Protein AF-A0A8C8UDB6-F1 (afdb_monomer_lite)

Foldseek 3Di:
DDDDDDDDDPPDDDDDDDLPDPPDDPVRNDDPPDDPPDPPPDDPPDDDPDDDPVNVVVVVVVVVVVVVVVVVPDD

Structure (mmCIF, N/CA/C/O backbone):
data_AF-A0A8C8UDB6-F1
#
_entry.id   AF-A0A8C8UDB6-F1
#
loop_
_atom_site.group_PDB
_atom_site.id
_atom_site.type_symbol
_atom_site.label_atom_id
_atom_site.label_alt_id
_atom_site.label_comp_id
_atom_site.label_asym_id
_atom_site.label_entity_id
_atom_site.label_seq_id
_atom_site.pdbx_PDB_ins_code
_atom_site.Cartn_x
_atom_site.Cartn_y
_atom_site.Cartn_z
_atom_site.occupancy
_atom_site.B_iso_or_equiv
_atom_site.auth_seq_id
_atom_site.auth_comp_id
_atom_site.auth_asym_id
_atom_site.auth_atom_id
_atom_site.pdbx_PDB_model_num
ATOM 1 N N . MET A 1 1 ? -30.389 -7.505 41.898 1.00 71.56 1 MET A N 1
ATOM 2 C CA . MET A 1 1 ? -28.990 -7.459 41.411 1.00 71.56 1 MET A CA 1
ATOM 3 C C . MET A 1 1 ? -28.989 -7.062 39.936 1.00 71.56 1 MET A C 1
ATOM 5 O O . MET A 1 1 ? -29.414 -7.854 39.105 1.00 71.56 1 MET A O 1
ATOM 9 N N . GLY A 1 2 ? -28.650 -5.811 39.603 1.00 83.69 2 GLY A N 1
ATOM 10 C CA . GLY A 1 2 ? -28.717 -5.303 38.223 1.00 83.69 2 GLY A CA 1
ATOM 11 C C . GLY A 1 2 ? -27.611 -5.877 37.327 1.00 83.69 2 GLY A C 1
ATOM 12 O O . GLY A 1 2 ? -26.483 -6.054 37.778 1.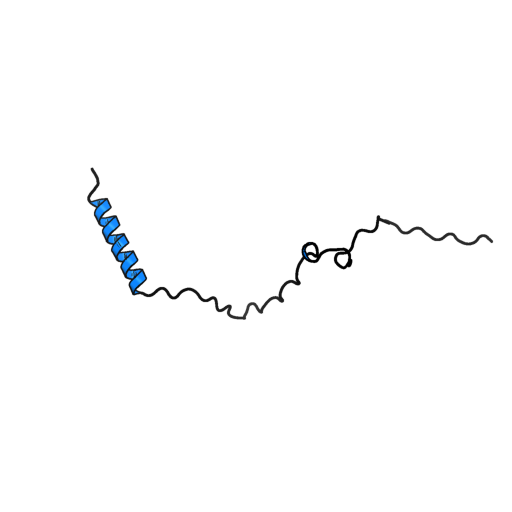00 83.69 2 GLY A O 1
ATOM 13 N N . LYS A 1 3 ? -27.925 -6.171 36.058 1.00 85.38 3 LYS A N 1
ATOM 14 C CA . LYS A 1 3 ? -26.957 -6.707 35.083 1.00 85.38 3 LYS A CA 1
ATOM 15 C C . LYS A 1 3 ? -25.836 -5.695 34.810 1.00 85.38 3 LYS A C 1
ATOM 17 O O . LYS A 1 3 ? -26.099 -4.513 34.585 1.00 85.38 3 LYS A O 1
ATOM 22 N N . GLN A 1 4 ? -24.593 -6.172 34.776 1.00 88.56 4 GLN A N 1
ATOM 23 C CA . GLN A 1 4 ? -23.419 -5.344 34.502 1.00 88.56 4 GLN A CA 1
ATOM 24 C C . GLN A 1 4 ? -23.447 -4.793 33.066 1.00 88.56 4 GLN A C 1
ATOM 26 O O . GLN A 1 4 ? -23.683 -5.524 32.101 1.00 88.56 4 GLN A O 1
ATOM 31 N N . LYS A 1 5 ? -23.204 -3.485 32.917 1.00 90.00 5 LYS A N 1
ATOM 32 C CA . LYS A 1 5 ? -23.134 -2.816 31.609 1.00 90.00 5 LYS A CA 1
ATOM 33 C C . LYS A 1 5 ? -21.840 -3.199 30.886 1.00 90.00 5 LYS A C 1
ATOM 35 O O . LYS A 1 5 ? -20.788 -3.327 31.507 1.00 90.00 5 LYS A O 1
ATOM 40 N N . LYS A 1 6 ? -21.911 -3.340 29.559 1.00 91.50 6 LYS A N 1
ATOM 41 C CA . LYS A 1 6 ? -20.727 -3.586 28.723 1.00 91.50 6 LYS A CA 1
ATOM 42 C C . LYS A 1 6 ? -19.845 -2.337 28.688 1.00 91.50 6 LYS A C 1
ATOM 44 O O . LYS A 1 6 ? -20.345 -1.226 28.511 1.00 91.50 6 LYS A O 1
ATOM 49 N N . THR A 1 7 ? -18.539 -2.531 28.825 1.00 93.31 7 THR A N 1
ATOM 50 C CA . THR A 1 7 ? -17.547 -1.463 28.693 1.00 93.31 7 THR A CA 1
ATOM 51 C C . THR A 1 7 ? -17.440 -1.019 27.232 1.00 93.31 7 THR A C 1
ATOM 53 O O . THR A 1 7 ? -17.517 -1.827 26.302 1.00 93.31 7 THR A O 1
ATOM 56 N N . ARG A 1 8 ? -17.308 0.293 27.008 1.00 92.69 8 ARG A N 1
ATOM 57 C CA . ARG A 1 8 ? -17.076 0.854 25.668 1.00 92.69 8 ARG A CA 1
ATOM 58 C C . ARG A 1 8 ? -15.605 0.671 25.293 1.00 92.69 8 ARG A C 1
ATOM 60 O O . ARG A 1 8 ? -14.735 0.746 26.154 1.00 92.69 8 ARG A O 1
ATOM 67 N N . LYS A 1 9 ? -15.328 0.445 24.006 1.00 94.00 9 LYS A N 1
ATOM 68 C CA . LYS A 1 9 ? -13.953 0.391 23.488 1.00 94.00 9 LYS A CA 1
ATOM 69 C C . LYS A 1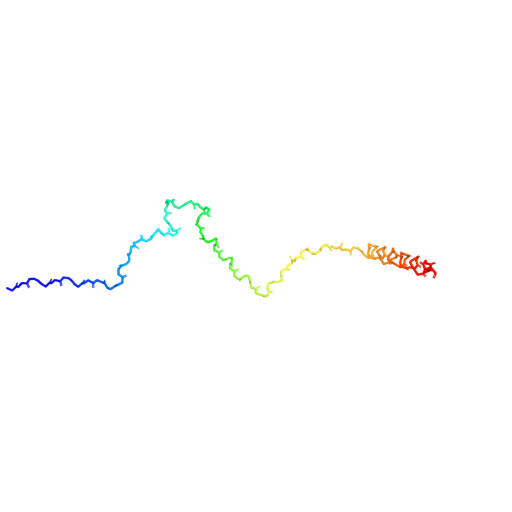 9 ? -13.418 1.810 23.277 1.00 94.00 9 LYS A C 1
ATOM 71 O O . LYS A 1 9 ? -14.141 2.666 22.765 1.00 94.00 9 LYS A O 1
ATOM 76 N N . TYR A 1 10 ? -12.161 2.036 23.646 1.00 93.50 10 TYR A N 1
ATOM 77 C CA . TYR A 1 10 ? -11.457 3.289 23.375 1.00 93.50 10 TYR A CA 1
ATOM 78 C C . TYR A 1 10 ? -11.136 3.437 21.880 1.00 93.50 10 TYR A C 1
ATOM 80 O O . TYR A 1 10 ? -11.017 2.438 21.171 1.00 93.50 10 TYR A O 1
ATOM 88 N N . ALA A 1 11 ? -11.021 4.687 21.417 1.00 91.75 11 ALA A N 1
ATOM 89 C CA . ALA A 1 11 ? -10.650 5.051 20.043 1.00 91.75 11 ALA A CA 1
ATOM 90 C C . ALA A 1 11 ? -11.493 4.369 18.942 1.00 91.75 11 ALA A C 1
ATOM 92 O O . ALA A 1 11 ? -10.980 3.900 17.926 1.00 91.75 11 ALA A O 1
ATOM 93 N N . THR A 1 12 ? -12.813 4.307 19.126 1.00 93.31 12 THR A N 1
ATOM 94 C CA . THR A 1 12 ? -13.712 3.827 18.070 1.00 93.31 12 THR A CA 1
ATOM 95 C C . THR A 1 12 ? -13.865 4.900 16.990 1.00 93.31 12 THR A C 1
ATOM 97 O O . THR A 1 12 ? -14.484 5.936 17.205 1.00 93.31 12 THR A O 1
ATOM 100 N N . MET A 1 13 ? -13.271 4.660 15.821 1.00 95.50 13 MET A N 1
ATOM 101 C CA . MET A 1 13 ? -13.349 5.554 14.661 1.00 95.50 13 MET A CA 1
ATOM 102 C C . MET A 1 13 ? -14.371 5.055 13.632 1.00 95.50 13 MET A C 1
ATOM 104 O O . MET A 1 13 ? -14.758 3.882 13.626 1.00 95.50 13 MET A O 1
ATOM 108 N N . LYS A 1 14 ? -14.786 5.941 12.718 1.00 95.12 14 LYS A N 1
ATOM 109 C CA . LYS A 1 14 ? -15.603 5.569 11.555 1.00 95.12 14 LYS A CA 1
ATOM 110 C C . LYS A 1 14 ? -14.843 4.552 10.696 1.00 95.12 14 LYS A C 1
ATOM 112 O O . LYS A 1 14 ? -13.648 4.705 10.453 1.00 95.12 14 LYS A O 1
ATOM 117 N N . ARG A 1 15 ? -15.532 3.507 10.227 1.00 93.19 15 ARG A N 1
ATOM 118 C CA . ARG A 1 15 ? -14.921 2.510 9.336 1.00 93.19 15 ARG A CA 1
ATOM 119 C C . ARG A 1 15 ? -14.599 3.145 7.983 1.00 93.19 15 ARG A C 1
ATOM 121 O O . ARG A 1 15 ? -15.478 3.738 7.362 1.00 93.19 15 ARG A O 1
ATOM 128 N N . MET A 1 16 ? -13.355 2.982 7.543 1.00 91.38 16 MET A N 1
ATOM 129 C CA . MET A 1 16 ? -12.884 3.377 6.214 1.00 91.38 16 MET A CA 1
ATOM 130 C C . MET A 1 16 ? -13.000 2.206 5.234 1.00 91.38 16 MET A C 1
ATOM 132 O O . MET A 1 16 ? -13.041 1.045 5.646 1.00 91.38 16 MET A O 1
ATOM 136 N N . LEU A 1 17 ? -13.044 2.511 3.936 1.00 90.19 17 LEU A N 1
ATOM 137 C CA . LEU A 1 17 ? -13.026 1.497 2.883 1.00 90.19 17 LEU A CA 1
ATOM 138 C C . LEU A 1 17 ? -11.670 0.777 2.868 1.00 90.19 17 LEU A C 1
ATOM 140 O O . LEU A 1 17 ? -10.624 1.419 2.962 1.00 90.19 17 LEU A O 1
ATOM 144 N N . SER A 1 18 ? -11.678 -0.551 2.753 1.00 87.19 18 SER A N 1
ATOM 145 C CA . SER A 1 18 ? -10.440 -1.336 2.685 1.00 87.19 18 SER A CA 1
ATOM 146 C C . SER A 1 18 ? -9.898 -1.408 1.253 1.00 87.19 18 SER A C 1
ATOM 148 O O . SER A 1 18 ? -10.664 -1.375 0.296 1.00 87.19 18 SER A O 1
ATOM 150 N N . LEU A 1 19 ? -8.587 -1.610 1.091 1.00 84.19 19 LEU A N 1
ATOM 151 C CA . LEU A 1 19 ? -7.964 -1.819 -0.229 1.00 84.19 19 LEU A CA 1
ATOM 152 C C . LEU A 1 19 ? -8.396 -3.127 -0.920 1.00 84.19 19 LEU A C 1
ATOM 154 O O . LEU A 1 19 ? -8.115 -3.323 -2.098 1.00 84.19 19 LEU A O 1
ATOM 158 N N . ARG A 1 20 ? -9.046 -4.036 -0.181 1.00 83.88 20 ARG A N 1
ATOM 159 C CA . ARG A 1 20 ? -9.584 -5.310 -0.685 1.00 83.88 20 ARG A CA 1
ATOM 160 C C . ARG A 1 20 ? -11.076 -5.240 -0.992 1.00 83.88 20 ARG A C 1
ATOM 162 O O . ARG A 1 20 ? -11.652 -6.251 -1.373 1.00 83.88 20 ARG A O 1
ATOM 169 N N . ASP A 1 21 ? -11.706 -4.091 -0.758 1.00 90.19 21 ASP A N 1
ATOM 170 C CA . ASP A 1 21 ? -13.132 -3.935 -0.998 1.00 90.19 21 ASP A CA 1
ATOM 171 C C . ASP A 1 21 ? -13.421 -4.100 -2.493 1.00 90.19 21 ASP A C 1
ATOM 173 O O . ASP A 1 21 ? -12.753 -3.505 -3.340 1.00 90.19 21 ASP A O 1
ATOM 177 N N . GLU A 1 22 ? -14.408 -4.928 -2.818 1.00 89.25 22 GLU A N 1
ATOM 178 C CA . GLU A 1 22 ? -14.770 -5.255 -4.196 1.00 89.25 22 GLU A CA 1
ATOM 179 C C . GLU A 1 22 ? -15.220 -4.021 -4.986 1.00 89.25 22 GLU A C 1
ATOM 181 O O . GLU A 1 22 ? -14.962 -3.920 -6.185 1.00 89.25 22 GLU A O 1
ATOM 186 N N . ARG A 1 23 ? -15.791 -3.026 -4.297 1.00 90.56 23 ARG A N 1
ATOM 187 C CA . ARG A 1 23 ? -16.227 -1.754 -4.892 1.00 90.56 23 ARG A CA 1
ATOM 188 C C . ARG A 1 23 ? -15.061 -0.894 -5.386 1.00 90.56 23 ARG A C 1
ATOM 190 O O . ARG A 1 23 ? -15.280 0.048 -6.148 1.00 90.56 23 ARG A O 1
ATOM 197 N N . LEU A 1 24 ? -13.834 -1.180 -4.946 1.00 89.06 24 LEU A N 1
ATOM 198 C CA . LEU A 1 24 ? -12.638 -0.466 -5.374 1.00 89.06 24 LEU A CA 1
ATOM 199 C C . LEU A 1 24 ? -12.179 -0.980 -6.745 1.00 89.06 24 LEU A C 1
ATOM 201 O O . LEU A 1 24 ? -11.866 -2.167 -6.906 1.00 89.06 24 LEU A O 1
ATOM 205 N N . LYS A 1 25 ? -12.093 -0.072 -7.724 1.00 86.94 25 LYS A N 1
ATOM 206 C CA . LYS A 1 25 ? -11.586 -0.378 -9.069 1.00 86.94 25 LYS A CA 1
ATOM 207 C C . LYS A 1 25 ? -10.107 -0.738 -9.005 1.00 86.94 25 LYS A C 1
ATOM 209 O O . LYS A 1 25 ? -9.369 -0.216 -8.178 1.00 86.94 25 LYS A O 1
ATOM 214 N N . GLU A 1 26 ? -9.657 -1.588 -9.920 1.00 80.81 26 GLU A N 1
ATOM 215 C CA . GLU A 1 26 ? -8.289 -2.120 -9.913 1.00 80.81 26 GLU A CA 1
ATOM 216 C C . GLU A 1 26 ? -7.2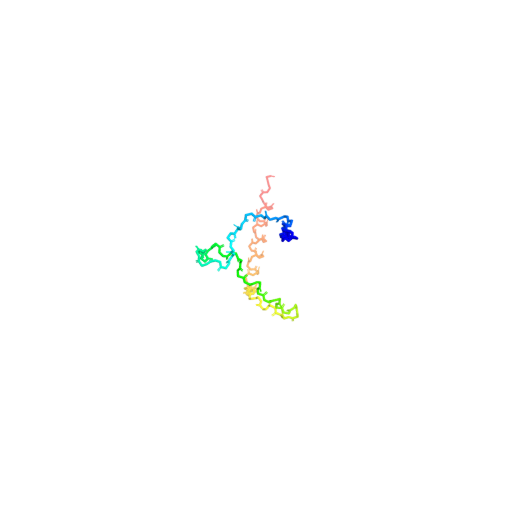03 -1.037 -9.986 1.00 80.81 26 GLU A C 1
ATOM 218 O O . GLU A 1 26 ? -6.195 -1.118 -9.294 1.00 80.81 26 GLU A O 1
ATOM 223 N N . LYS A 1 27 ? -7.463 0.045 -10.722 1.00 81.44 27 LYS A N 1
ATOM 224 C CA . LYS A 1 27 ? -6.603 1.238 -10.787 1.00 81.44 27 LYS A CA 1
ATOM 225 C C . LYS A 1 27 ? -6.404 1.960 -9.445 1.00 81.44 27 LYS A C 1
ATOM 227 O O . LYS A 1 27 ? -5.361 2.569 -9.235 1.00 81.44 27 LYS A O 1
ATOM 232 N N . ASP A 1 28 ? -7.382 1.870 -8.545 1.00 80.38 28 ASP A N 1
ATOM 233 C CA . ASP A 1 28 ? -7.365 2.516 -7.228 1.00 80.38 28 ASP A CA 1
ATOM 234 C C . ASP A 1 28 ? -6.824 1.559 -6.140 1.00 80.38 28 ASP A C 1
ATOM 236 O O . ASP A 1 28 ? -6.575 1.959 -4.999 1.00 80.38 28 ASP A O 1
ATOM 240 N N . ARG A 1 29 ? -6.590 0.283 -6.493 1.00 82.06 29 ARG A N 1
ATOM 241 C CA . ARG A 1 29 ? -5.932 -0.718 -5.644 1.00 82.06 29 ARG A CA 1
ATOM 242 C C . ARG A 1 29 ? -4.416 -0.477 -5.657 1.00 82.06 29 ARG A C 1
ATOM 244 O O . ARG A 1 29 ? -3.669 -1.029 -6.458 1.00 82.06 29 ARG A O 1
ATOM 251 N N . LEU A 1 30 ? -3.946 0.368 -4.743 1.00 70.62 30 LEU A N 1
ATOM 252 C CA . LEU A 1 30 ? -2.522 0.525 -4.401 1.00 70.62 30 LEU A CA 1
ATOM 253 C C . LEU A 1 30 ? -1.850 -0.842 -4.116 1.00 70.62 30 LEU A C 1
ATOM 255 O O . LEU A 1 30 ? -2.481 -1.724 -3.543 1.00 70.62 30 LEU A O 1
ATOM 259 N N . LYS A 1 31 ? -0.526 -1.017 -4.210 1.00 64.69 31 LYS A N 1
ATOM 260 C CA . LYS A 1 31 ? 0.323 -1.168 -5.409 1.00 64.69 31 LYS A CA 1
ATOM 261 C C . LYS A 1 31 ? 0.539 -2.682 -5.636 1.00 64.69 31 LYS A C 1
ATOM 263 O O . LYS A 1 31 ? 0.464 -3.434 -4.658 1.00 64.69 31 LYS A O 1
ATOM 268 N N . PRO A 1 32 ? 0.915 -3.137 -6.847 1.00 70.12 32 PRO A N 1
ATOM 269 C CA . PRO A 1 32 ? 1.377 -4.509 -7.058 1.00 70.12 32 PRO A CA 1
ATOM 270 C C . PRO A 1 32 ? 2.509 -4.861 -6.083 1.00 70.12 32 PRO A C 1
ATOM 272 O O . PRO A 1 32 ? 3.350 -4.011 -5.764 1.00 70.12 32 PRO A O 1
ATOM 275 N N . LYS A 1 33 ? 2.497 -6.110 -5.585 1.00 66.00 33 LYS A N 1
ATOM 276 C CA . LYS A 1 33 ? 3.492 -6.643 -4.641 1.00 66.00 33 LYS A CA 1
ATOM 277 C C . LYS A 1 33 ? 4.889 -6.217 -5.093 1.00 66.00 33 LYS A C 1
ATOM 279 O O . LYS A 1 33 ? 5.233 -6.393 -6.263 1.00 66.00 33 LYS A O 1
ATOM 284 N N . LYS A 1 34 ? 5.687 -5.656 -4.171 1.00 66.06 34 LYS A N 1
ATOM 285 C CA . LYS A 1 34 ? 7.124 -5.454 -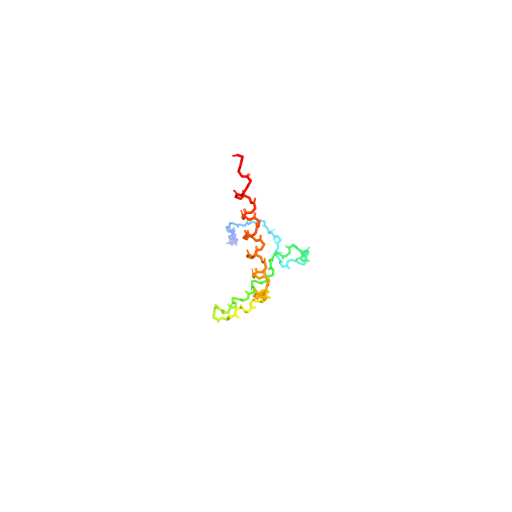4.401 1.00 66.06 34 LYS A CA 1
ATOM 286 C C . LYS A 1 34 ? 7.654 -6.768 -4.966 1.00 66.06 34 LYS A C 1
ATOM 288 O O . LYS A 1 34 ? 7.512 -7.793 -4.302 1.00 66.06 34 LYS A O 1
ATOM 293 N N . LYS A 1 35 ? 8.194 -6.734 -6.190 1.00 67.56 35 LYS A N 1
ATOM 294 C CA . LYS A 1 35 ? 8.948 -7.864 -6.736 1.00 67.56 35 LYS A CA 1
ATOM 295 C C . LYS A 1 35 ? 9.941 -8.272 -5.652 1.00 67.56 35 LYS A C 1
ATOM 297 O O . LYS A 1 35 ? 10.546 -7.386 -5.036 1.00 67.56 35 LYS A O 1
ATOM 302 N N . GLU A 1 36 ? 10.028 -9.569 -5.374 1.00 67.00 36 GLU A N 1
ATOM 303 C CA . GLU A 1 36 ? 11.018 -10.113 -4.448 1.00 67.00 36 GLU A CA 1
ATOM 304 C C . GLU A 1 36 ? 12.369 -9.461 -4.738 1.00 67.00 36 GLU A C 1
ATOM 306 O O . GLU A 1 36 ? 12.693 -9.175 -5.899 1.00 67.00 36 GLU A O 1
ATOM 311 N N . LYS A 1 37 ? 13.119 -9.134 -3.681 1.00 65.75 37 LYS A N 1
ATOM 312 C CA . LYS A 1 37 ? 14.485 -8.644 -3.844 1.00 65.75 37 LYS A CA 1
ATOM 313 C C . LYS A 1 37 ? 15.225 -9.735 -4.613 1.00 65.75 37 LYS A C 1
ATOM 315 O O . LYS A 1 37 ? 15.563 -10.750 -4.023 1.00 65.75 37 LYS A O 1
ATOM 320 N N . LYS A 1 38 ? 15.421 -9.552 -5.922 1.00 67.88 38 LYS A N 1
ATOM 321 C CA . LYS A 1 38 ? 16.334 -10.406 -6.681 1.00 67.88 38 LYS A CA 1
ATOM 322 C C . LYS A 1 38 ? 17.674 -10.345 -5.961 1.00 67.88 38 LYS A C 1
ATOM 324 O O . LYS A 1 38 ? 18.073 -9.243 -5.565 1.00 67.88 38 LYS A O 1
ATOM 329 N N . ASP A 1 39 ? 18.300 -11.499 -5.757 1.00 65.81 39 ASP A N 1
ATOM 330 C CA . ASP A 1 39 ? 19.556 -11.594 -5.024 1.00 65.81 39 ASP A CA 1
ATOM 331 C C . ASP A 1 39 ? 20.533 -10.523 -5.516 1.00 65.81 39 ASP A C 1
ATOM 333 O O . ASP A 1 39 ? 20.703 -10.358 -6.727 1.00 65.81 39 ASP A O 1
ATOM 337 N N . PRO A 1 40 ? 21.179 -9.767 -4.612 1.00 66.31 40 PRO A N 1
ATOM 338 C CA . PRO A 1 40 ? 22.151 -8.753 -5.014 1.00 66.31 40 PRO A CA 1
ATOM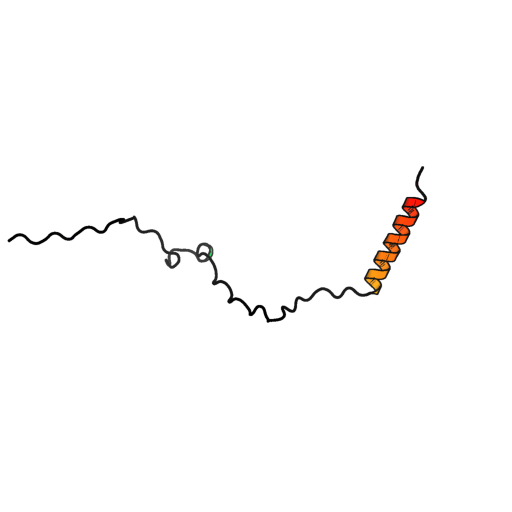 339 C C . PRO A 1 40 ? 23.352 -9.369 -5.749 1.00 66.31 40 PRO A C 1
ATOM 341 O O . PRO A 1 40 ? 24.057 -8.657 -6.454 1.00 66.31 40 PRO A O 1
ATOM 344 N N . SER A 1 41 ? 23.553 -10.685 -5.606 1.00 67.38 41 SER A N 1
ATOM 345 C CA . SER A 1 41 ? 24.566 -11.479 -6.303 1.00 67.38 41 SER A CA 1
ATOM 346 C C . SER A 1 41 ? 24.177 -11.869 -7.734 1.00 67.38 41 SER A C 1
ATOM 348 O O . SER A 1 41 ? 25.026 -12.367 -8.472 1.00 67.38 41 SER A O 1
ATOM 350 N N . ALA A 1 42 ? 22.916 -11.703 -8.138 1.00 68.56 42 ALA A N 1
ATOM 351 C CA . ALA A 1 42 ? 22.494 -12.043 -9.488 1.00 68.56 42 ALA A CA 1
ATOM 352 C C . ALA A 1 42 ? 22.959 -10.944 -10.455 1.00 68.56 42 ALA A C 1
ATOM 354 O O . ALA A 1 42 ? 22.477 -9.807 -10.391 1.00 68.56 42 ALA A O 1
ATOM 355 N N . LEU A 1 43 ? 23.894 -11.285 -11.349 1.00 67.12 43 LEU A N 1
ATOM 356 C CA . LEU A 1 43 ? 24.340 -10.416 -12.437 1.00 67.12 43 LEU A CA 1
ATOM 357 C C . LEU A 1 43 ? 23.120 -9.971 -13.249 1.00 67.12 43 LEU A C 1
ATOM 359 O O . LEU A 1 43 ? 22.441 -10.767 -13.895 1.00 67.12 43 LEU A O 1
ATOM 363 N N . LYS A 1 44 ? 22.810 -8.676 -13.180 1.00 66.69 44 LYS A N 1
ATOM 364 C CA . LYS A 1 44 ? 21.812 -8.064 -14.053 1.00 66.69 44 LYS A CA 1
ATOM 365 C C . LYS A 1 44 ? 22.485 -7.829 -15.394 1.00 66.69 44 LYS A C 1
ATOM 367 O O . LYS A 1 44 ? 23.117 -6.793 -15.581 1.00 66.69 44 LYS A O 1
ATOM 372 N N . GLU A 1 45 ? 22.351 -8.785 -16.302 1.00 67.06 45 GLU A N 1
ATOM 373 C CA . GLU A 1 45 ? 22.687 -8.589 -17.709 1.00 67.06 45 GLU A CA 1
ATOM 374 C C . GLU A 1 45 ? 21.784 -7.479 -18.253 1.00 67.06 45 GLU A C 1
ATOM 376 O O . GLU A 1 45 ? 20.591 -7.651 -18.501 1.00 67.06 45 GLU A O 1
ATOM 381 N N . ARG A 1 46 ? 22.340 -6.270 -18.306 1.00 70.81 46 ARG A N 1
ATOM 382 C CA . ARG A 1 46 ? 21.756 -5.144 -19.016 1.00 70.81 46 ARG A CA 1
ATOM 383 C C . ARG A 1 46 ? 22.440 -5.124 -20.365 1.00 70.81 46 ARG A C 1
ATOM 385 O O . ARG A 1 46 ? 23.642 -4.885 -20.426 1.00 70.81 46 ARG A O 1
ATOM 392 N N . GLU A 1 47 ? 21.673 -5.347 -21.421 1.00 67.56 47 GLU A N 1
ATOM 393 C CA . GLU A 1 47 ? 22.145 -5.124 -22.779 1.00 67.56 47 GLU A CA 1
ATOM 394 C C . GLU A 1 47 ? 22.485 -3.636 -22.922 1.00 67.56 47 GLU A C 1
ATOM 396 O O . GLU A 1 47 ? 21.615 -2.761 -22.953 1.00 67.56 47 GLU A O 1
ATOM 401 N N . VAL A 1 48 ? 23.781 -3.335 -22.891 1.00 75.94 48 VAL A N 1
ATOM 402 C CA . VAL A 1 48 ? 24.308 -2.040 -23.306 1.00 75.94 48 VAL A CA 1
ATOM 403 C C . VAL A 1 48 ? 24.553 -2.155 -24.806 1.00 75.94 48 VAL A C 1
ATOM 405 O O . VAL A 1 48 ? 25.126 -3.158 -25.236 1.00 75.94 48 VAL A O 1
ATOM 408 N N . PRO A 1 49 ? 24.119 -1.179 -25.620 1.00 76.81 49 PRO A N 1
ATOM 409 C CA . PRO A 1 49 ? 24.383 -1.222 -27.050 1.00 76.81 49 PRO A CA 1
ATOM 410 C C . PRO A 1 49 ? 25.890 -1.347 -27.301 1.00 76.81 49 PRO A C 1
ATOM 412 O O . PRO A 1 49 ? 26.683 -0.564 -26.774 1.00 76.81 49 PRO A O 1
ATOM 415 N N . HIS A 1 50 ? 26.281 -2.340 -28.102 1.00 78.94 50 HIS A N 1
ATOM 416 C CA . HIS A 1 50 ? 27.665 -2.521 -28.525 1.00 78.94 50 HIS A CA 1
ATOM 417 C C . HIS A 1 50 ? 28.022 -1.423 -29.529 1.00 78.94 50 HIS A C 1
ATOM 419 O O . HIS A 1 50 ? 27.652 -1.484 -30.704 1.00 78.94 50 HIS A O 1
ATOM 425 N N . ILE A 1 51 ? 28.720 -0.395 -29.053 1.00 77.38 51 ILE A N 1
ATOM 426 C CA . ILE A 1 51 ? 29.252 0.659 -29.913 1.00 77.38 51 ILE A CA 1
ATOM 427 C C . ILE A 1 51 ? 30.527 0.116 -30.557 1.00 77.38 51 ILE A C 1
ATOM 429 O O . ILE A 1 51 ? 31.476 -0.256 -29.869 1.00 77.38 51 ILE A O 1
ATOM 433 N N . THR A 1 52 ? 30.548 0.050 -31.886 1.00 82.81 52 THR A N 1
ATOM 434 C CA . THR A 1 52 ? 31.715 -0.424 -32.629 1.00 82.81 52 THR A CA 1
ATOM 435 C C . THR A 1 52 ? 32.858 0.585 -32.548 1.00 82.81 52 THR A C 1
ATOM 437 O O . THR A 1 52 ? 32.654 1.801 -32.565 1.00 82.81 52 THR A O 1
ATOM 440 N N . VAL A 1 53 ? 34.094 0.081 -32.530 1.00 86.50 53 VAL A N 1
ATOM 441 C CA . VAL A 1 53 ? 35.309 0.914 -32.498 1.00 86.50 53 VAL A CA 1
ATOM 442 C C . VAL A 1 53 ? 35.375 1.909 -33.662 1.00 86.50 53 VAL A C 1
ATO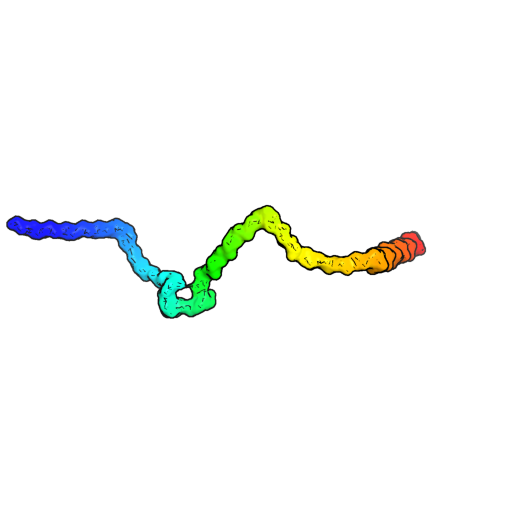M 444 O O . VAL A 1 53 ? 35.851 3.025 -33.486 1.00 86.50 53 VAL A O 1
ATOM 447 N N . SER A 1 54 ? 34.817 1.556 -34.825 1.00 83.69 54 SER A N 1
ATOM 448 C CA . SER A 1 54 ? 34.733 2.445 -35.988 1.00 83.69 54 SER A CA 1
ATOM 449 C C . SER A 1 54 ? 33.862 3.677 -35.733 1.00 83.69 54 SER A C 1
ATOM 451 O O . SER A 1 54 ? 34.235 4.776 -36.138 1.00 83.69 54 SER A O 1
ATOM 453 N N . SER A 1 55 ? 32.745 3.523 -35.014 1.00 83.88 55 SER A N 1
ATOM 454 C CA . SER A 1 55 ? 31.867 4.642 -34.657 1.00 83.88 55 SER A CA 1
ATOM 455 C C . SER A 1 55 ? 32.572 5.620 -33.720 1.00 83.88 55 SER A C 1
ATOM 457 O O . SER A 1 55 ? 32.440 6.827 -33.888 1.00 83.88 55 SER A O 1
ATOM 459 N N . ILE A 1 56 ? 33.349 5.108 -32.762 1.00 86.56 56 ILE A N 1
ATOM 460 C CA . ILE A 1 56 ? 34.098 5.930 -31.801 1.00 86.56 56 ILE A CA 1
ATOM 461 C C . ILE A 1 56 ? 35.207 6.711 -32.516 1.00 86.56 56 ILE A C 1
ATOM 463 O O . ILE A 1 56 ? 35.354 7.913 -32.298 1.00 86.56 56 ILE A O 1
ATOM 467 N N . MET A 1 57 ? 35.953 6.053 -33.409 1.00 89.25 57 MET A N 1
ATOM 468 C CA . MET A 1 57 ? 37.028 6.703 -34.167 1.00 89.25 57 MET A CA 1
ATOM 469 C C . MET A 1 57 ? 36.502 7.791 -35.106 1.00 89.25 57 MET A C 1
ATOM 471 O O . MET A 1 57 ? 37.115 8.853 -35.200 1.00 89.25 57 MET A O 1
ATOM 475 N N . LEU A 1 58 ? 35.342 7.579 -35.740 1.00 88.69 58 LEU A N 1
ATOM 476 C CA . LEU A 1 58 ? 34.699 8.602 -36.569 1.00 88.69 58 LEU A CA 1
ATOM 477 C C . LEU A 1 58 ? 34.325 9.838 -35.737 1.00 88.69 58 LEU A C 1
ATOM 479 O O . LEU A 1 58 ? 34.585 10.963 -36.157 1.00 88.69 58 LEU A O 1
ATOM 483 N N . THR A 1 59 ? 33.766 9.644 -34.538 1.00 86.81 59 THR A N 1
ATOM 484 C CA . THR A 1 59 ? 33.418 10.753 -33.638 1.00 86.81 59 THR A CA 1
ATOM 485 C C . THR A 1 59 ? 34.653 11.531 -33.187 1.00 86.81 59 THR A C 1
ATOM 487 O O . THR A 1 59 ? 34.631 12.760 -33.215 1.00 86.81 59 THR A O 1
ATOM 490 N N . ILE A 1 60 ? 35.741 10.843 -32.821 1.00 89.69 60 ILE A N 1
ATOM 491 C CA . ILE A 1 60 ? 37.002 11.494 -32.436 1.00 89.69 60 ILE A CA 1
ATOM 492 C C . ILE A 1 60 ? 37.572 12.282 -33.619 1.00 89.69 60 ILE A C 1
ATOM 494 O O . ILE A 1 60 ? 37.945 13.439 -33.448 1.00 89.69 60 ILE A O 1
ATOM 498 N N . HIS A 1 61 ? 37.581 11.706 -34.823 1.00 88.38 61 HIS A N 1
ATOM 499 C CA . HIS A 1 61 ? 38.094 12.382 -36.011 1.00 88.38 61 HIS A CA 1
ATOM 500 C C . HIS A 1 61 ? 37.294 13.650 -36.338 1.00 88.38 61 HIS A C 1
ATOM 502 O O . HIS A 1 61 ? 37.875 14.730 -36.449 1.00 88.38 61 HIS A O 1
ATOM 508 N N . VAL A 1 62 ? 35.961 13.559 -36.384 1.00 86.06 62 VAL A N 1
ATOM 509 C CA . VAL A 1 62 ? 35.085 14.720 -36.617 1.00 86.06 62 VAL A CA 1
ATOM 510 C C . VAL A 1 62 ? 35.272 15.776 -35.524 1.00 86.06 62 VAL A C 1
ATOM 512 O O . VAL A 1 62 ? 35.351 16.962 -35.837 1.00 86.06 62 VAL A O 1
ATOM 515 N N . PHE A 1 63 ? 35.428 15.376 -34.258 1.00 87.81 63 PHE A N 1
ATOM 516 C CA . PHE A 1 63 ? 35.712 16.305 -33.161 1.00 87.81 63 PHE A CA 1
ATOM 517 C C . PHE A 1 63 ? 37.068 17.001 -33.342 1.00 87.81 63 PHE A C 1
ATOM 519 O O . PHE A 1 63 ? 37.155 18.216 -33.205 1.00 87.81 63 PHE A O 1
ATOM 526 N N . THR A 1 64 ? 38.127 16.280 -33.709 1.00 82.62 64 THR A N 1
ATOM 527 C CA . THR A 1 64 ? 39.445 16.898 -33.937 1.00 82.62 64 THR A CA 1
ATOM 528 C C . THR A 1 64 ? 39.448 17.869 -35.115 1.00 82.62 64 THR A C 1
ATOM 530 O O . THR A 1 64 ? 39.983 18.964 -34.979 1.00 82.62 64 THR A O 1
ATOM 533 N N . VAL A 1 65 ? 38.798 17.521 -36.230 1.00 81.56 65 VAL A N 1
ATOM 534 C CA . VAL A 1 65 ? 38.715 18.381 -37.423 1.00 81.56 65 VAL A CA 1
ATOM 535 C C . VAL A 1 65 ? 37.903 19.640 -37.123 1.00 81.56 65 VAL A C 1
ATOM 537 O O . VAL A 1 65 ? 38.360 20.751 -37.368 1.00 81.56 65 VAL A O 1
ATOM 540 N N . THR A 1 66 ? 36.738 19.485 -36.491 1.00 75.81 66 THR A N 1
ATOM 541 C CA . THR A 1 66 ? 35.888 20.630 -36.135 1.00 75.81 66 THR A CA 1
ATOM 542 C C . THR A 1 66 ? 36.541 21.553 -35.108 1.00 75.81 66 THR A C 1
ATOM 544 O O . THR A 1 66 ? 36.402 22.768 -35.221 1.00 75.81 66 THR A O 1
ATOM 547 N N . ASN A 1 67 ? 37.286 21.034 -34.128 1.00 73.94 67 ASN A N 1
ATOM 548 C CA . ASN A 1 67 ? 38.023 21.885 -33.188 1.00 73.94 67 ASN A CA 1
ATOM 549 C C . ASN A 1 67 ? 39.253 22.546 -33.834 1.00 73.94 67 ASN A C 1
ATOM 551 O O . ASN A 1 67 ? 39.518 23.711 -33.550 1.00 73.94 67 ASN A O 1
ATOM 555 N N . HIS A 1 68 ? 39.964 21.859 -34.736 1.00 67.56 68 HIS A N 1
ATOM 556 C CA . HIS A 1 68 ? 41.082 22.438 -35.490 1.00 67.56 68 HIS A CA 1
ATOM 557 C C . HIS A 1 68 ? 40.631 23.631 -36.354 1.00 67.56 68 HIS A C 1
ATOM 559 O O . HIS A 1 68 ? 41.269 24.684 -36.347 1.00 67.56 68 HIS A O 1
ATOM 565 N N . ASP A 1 69 ? 39.476 23.517 -37.014 1.00 62.19 69 ASP A N 1
ATOM 566 C CA . ASP A 1 69 ? 38.903 24.592 -37.835 1.00 62.19 69 ASP A CA 1
ATOM 567 C C . ASP A 1 69 ? 38.420 25.802 -37.013 1.00 62.19 69 ASP A C 1
ATOM 569 O O . ASP A 1 69 ? 38.405 26.928 -37.516 1.00 62.19 69 ASP A O 1
ATOM 573 N N . ASN A 1 70 ? 38.051 25.595 -35.744 1.00 60.78 70 ASN A N 1
ATOM 574 C CA . ASN A 1 70 ? 37.678 26.673 -34.822 1.00 60.78 70 ASN A CA 1
ATOM 575 C C . ASN A 1 70 ? 38.897 27.416 -34.241 1.00 60.78 70 ASN A C 1
ATOM 577 O O . ASN A 1 70 ? 38.773 28.585 -33.888 1.00 60.78 70 ASN A O 1
ATOM 581 N N . LEU A 1 71 ? 40.078 26.788 -34.186 1.00 59.97 71 LEU A N 1
ATOM 582 C CA . LEU A 1 71 ? 41.325 27.447 -33.770 1.00 59.97 71 LEU A CA 1
ATOM 583 C C . LEU A 1 71 ? 41.926 28.343 -34.863 1.00 59.97 71 LEU A C 1
ATOM 585 O O . LEU A 1 71 ? 42.583 29.329 -34.543 1.00 59.97 71 LEU A O 1
ATOM 589 N N . HIS A 1 72 ? 41.676 28.053 -36.143 1.00 59.34 72 HIS A N 1
ATOM 590 C CA . HIS A 1 72 ? 42.153 28.883 -37.258 1.00 59.34 72 HIS A CA 1
ATOM 591 C C . HIS A 1 72 ? 41.234 30.066 -37.616 1.00 59.34 72 HIS A C 1
ATOM 593 O O . HIS A 1 72 ? 41.545 30.831 -38.528 1.00 59.34 72 HIS A O 1
ATOM 599 N N . LYS A 1 73 ? 40.123 30.243 -36.889 1.00 59.94 73 LYS A N 1
ATOM 600 C CA . LYS A 1 73 ? 39.165 31.354 -37.032 1.00 59.94 73 LYS A CA 1
ATOM 601 C C . LYS A 1 73 ? 39.090 32.228 -35.773 1.00 59.94 73 LYS A C 1
ATOM 603 O O . LYS A 1 73 ? 38.015 32.697 -35.406 1.00 59.94 73 LYS A O 1
ATOM 608 N N . SER A 1 74 ? 40.220 32.464 -35.107 1.00 53.84 74 SER A N 1
ATOM 609 C CA . SER A 1 74 ? 40.344 33.616 -34.204 1.00 53.84 74 SER A CA 1
ATOM 610 C C . SER A 1 74 ? 40.568 34.889 -35.040 1.00 53.84 74 SER A C 1
ATOM 612 O O . SER A 1 74 ? 41.420 34.835 -35.930 1.00 53.84 74 SER A O 1
ATOM 614 N N . PRO A 1 75 ? 39.824 35.990 -34.811 1.00 61.88 75 PRO A N 1
ATOM 615 C CA . PRO A 1 75 ? 40.057 37.264 -35.496 1.00 61.88 75 PRO A CA 1
ATOM 616 C C . PRO A 1 75 ? 41.432 37.862 -35.177 1.00 61.88 75 PRO A C 1
ATOM 618 O O . PRO A 1 75 ? 41.950 37.600 -34.066 1.00 61.88 75 PRO A O 1
#

Sequence (75 aa):
MGKQKKTRKYATMKRMLSLRDERLKEKDRLKPKKKEKKDPSALKEREVPHITVSSIMLTIHVFTVTNHDNLHKSP

pLDDT: mean 78.96, std 11.23, range [53.84, 95.5]

Organism: Peromyscus maniculatus bairdii (NCBI:txid230844)

Radius of gyration: 34.29 Å; chains: 1; bounding box: 71×49×79 Å

Secondary structure (DSSP, 8-state):
-PPPPPPPPTT-PPPPPPTT-TTS-GGGSPPP-------TTS----------HHHHHHHHHHHHHHHHHHHTT--